Protein AF-A0A0S8A343-F1 (afdb_monomer)

Sequence (83 aa):
MVPTNTNSAGTAVPTFGPLGTQVFGSDGKRYVLAQANASISASTTVCDINATTFLVAASGGAYTSPAVALVSGDVAWFGKASV

pLDDT: mean 94.58, std 4.6, range [76.56, 98.44]

Foldseek 3Di:
DAAFDQDPVRATQGPVHHFQDWDQDPVQKIKTWAFEQAWAAAFQQAWDQDNPHRYIDNHDHGWTFHRHIDGGGDIGITIHHDD

Nearest PDB structures (foldseek):
  6qvk-assembly1_1e  TM=6.553E-01  e=2.306E+00  Salasvirus phi29
  5klx-assembly1_A  TM=4.578E-01  e=7.589E+00  Saccharomyces cerevisiae S288C
  6o49-assembly2_B  TM=4.483E-01  e=8.032E+00  Saccharomyces cerevisiae S288C
  7df1-assembly4_D  TM=2.836E-01  e=4.555E+00  Homo sapiens

Structure (mmCIF, N/CA/C/O backbone):
data_AF-A0A0S8A343-F1
#
_entry.id   AF-A0A0S8A343-F1
#
loop_
_atom_site.group_PDB
_atom_site.id
_atom_site.type_symbol
_atom_site.label_atom_id
_atom_site.label_alt_id
_atom_site.label_comp_id
_atom_site.label_asym_id
_atom_site.label_entity_id
_atom_site.label_seq_id
_atom_site.pdbx_PDB_ins_code
_atom_site.Cartn_x
_atom_site.Cartn_y
_atom_site.Cartn_z
_atom_site.occupancy
_atom_site.B_iso_or_equiv
_atom_site.auth_seq_id
_atom_site.auth_comp_id
_atom_site.auth_asym_id
_atom_site.auth_atom_id
_atom_site.pdbx_PDB_model_num
ATOM 1 N N . MET A 1 1 ? 4.850 -6.120 -1.059 1.00 81.44 1 MET A N 1
ATOM 2 C CA . MET A 1 1 ? 5.379 -5.278 -2.151 1.00 81.44 1 MET A CA 1
ATOM 3 C C . MET A 1 1 ? 4.631 -5.587 -3.439 1.00 81.44 1 MET A C 1
ATOM 5 O O . MET A 1 1 ? 4.230 -6.731 -3.624 1.00 81.44 1 MET A O 1
ATOM 9 N N . VAL A 1 2 ? 4.404 -4.582 -4.280 1.00 89.25 2 VAL A N 1
ATOM 10 C CA . VAL A 1 2 ? 3.821 -4.712 -5.624 1.00 89.25 2 VAL A CA 1
ATOM 11 C C . VAL A 1 2 ? 4.957 -4.591 -6.646 1.00 89.25 2 VAL A C 1
ATOM 13 O O . VAL A 1 2 ? 5.772 -3.682 -6.498 1.00 89.25 2 VAL A O 1
ATOM 16 N N . PRO A 1 3 ? 5.044 -5.475 -7.660 1.00 90.44 3 PRO A N 1
ATOM 17 C CA . PRO A 1 3 ? 6.067 -5.368 -8.697 1.00 90.44 3 PRO A CA 1
ATOM 18 C C . PRO A 1 3 ? 6.000 -4.037 -9.457 1.00 90.44 3 PRO A C 1
ATOM 20 O O . PRO A 1 3 ? 4.920 -3.474 -9.662 1.00 90.44 3 PRO A O 1
ATOM 23 N N . THR A 1 4 ? 7.153 -3.560 -9.921 1.00 89.62 4 THR A N 1
ATOM 24 C CA . THR A 1 4 ? 7.281 -2.336 -10.718 1.00 89.62 4 THR A CA 1
ATOM 25 C C . THR A 1 4 ? 8.070 -2.601 -11.999 1.00 89.62 4 THR A C 1
ATOM 27 O O . THR A 1 4 ? 8.918 -3.489 -12.048 1.00 89.62 4 THR A O 1
ATOM 30 N N . ASN A 1 5 ? 7.790 -1.812 -13.036 1.00 90.25 5 ASN A N 1
ATOM 31 C CA . ASN A 1 5 ? 8.587 -1.726 -14.256 1.00 90.25 5 ASN A CA 1
ATOM 32 C C . ASN A 1 5 ? 9.233 -0.342 -14.336 1.00 90.25 5 ASN A C 1
ATOM 34 O O . ASN A 1 5 ? 8.612 0.654 -13.968 1.00 90.25 5 ASN A O 1
ATOM 38 N N . THR A 1 6 ? 10.446 -0.251 -14.867 1.00 90.19 6 THR A N 1
ATOM 39 C CA . THR A 1 6 ? 11.113 1.038 -15.087 1.00 90.19 6 THR A CA 1
ATOM 40 C C . THR A 1 6 ? 10.627 1.664 -16.395 1.00 90.19 6 THR A C 1
ATOM 42 O O . THR A 1 6 ? 10.674 1.019 -17.441 1.00 90.19 6 THR A O 1
ATOM 45 N N . ASN A 1 7 ? 10.166 2.916 -16.363 1.00 86.88 7 ASN A N 1
ATOM 46 C CA . ASN A 1 7 ? 9.862 3.664 -17.587 1.00 86.88 7 ASN A CA 1
ATOM 47 C C . ASN A 1 7 ? 11.139 4.245 -18.230 1.00 86.88 7 ASN A C 1
ATOM 49 O O . ASN A 1 7 ? 12.225 4.195 -17.656 1.00 86.88 7 ASN A O 1
ATOM 53 N N . SER A 1 8 ? 11.014 4.867 -19.404 1.00 90.81 8 SER A N 1
ATOM 54 C CA . SER A 1 8 ? 12.156 5.463 -20.120 1.00 90.81 8 SER A CA 1
ATOM 55 C C . SER A 1 8 ? 12.883 6.580 -19.354 1.00 90.81 8 SER A C 1
ATOM 57 O O . SER A 1 8 ? 14.001 6.928 -19.715 1.00 90.81 8 SER A O 1
ATOM 59 N N . ALA A 1 9 ? 12.271 7.139 -18.305 1.00 89.12 9 ALA A N 1
ATOM 60 C CA . ALA A 1 9 ? 12.866 8.147 -17.428 1.00 89.12 9 ALA A CA 1
ATOM 61 C C . ALA A 1 9 ? 13.507 7.542 -16.161 1.00 89.12 9 ALA A C 1
ATOM 63 O O . ALA A 1 9 ? 13.856 8.275 -15.240 1.00 89.12 9 ALA A O 1
ATOM 64 N N . GLY A 1 10 ? 13.625 6.213 -16.066 1.00 83.62 10 GLY A N 1
ATOM 65 C CA . GLY A 1 10 ? 14.188 5.546 -14.889 1.00 83.62 10 GLY A CA 1
ATOM 66 C C . GLY A 1 10 ? 13.235 5.478 -13.690 1.00 83.62 10 GLY A C 1
ATOM 67 O O . GLY A 1 10 ? 13.641 5.072 -12.606 1.00 83.62 10 GLY A O 1
ATOM 68 N N . THR A 1 11 ? 11.970 5.870 -13.854 1.00 84.38 11 THR A N 1
ATOM 69 C CA . THR A 1 11 ? 10.981 5.874 -12.769 1.00 84.38 11 THR A CA 1
ATOM 70 C C . THR A 1 11 ? 10.332 4.502 -12.639 1.00 84.38 11 THR A C 1
ATOM 72 O O . THR A 1 11 ? 9.859 3.942 -13.630 1.00 84.38 11 THR A O 1
ATOM 75 N N . ALA A 1 12 ? 10.272 3.981 -11.414 1.00 84.12 12 ALA A N 1
ATOM 76 C CA . ALA A 1 12 ? 9.538 2.761 -11.103 1.00 84.12 12 ALA A CA 1
ATOM 77 C C . ALA A 1 12 ? 8.024 3.009 -11.201 1.00 84.12 12 ALA A C 1
ATOM 79 O O . ALA A 1 12 ? 7.469 3.835 -10.478 1.00 84.12 12 ALA A O 1
ATOM 80 N N . VAL A 1 13 ? 7.355 2.276 -12.088 1.00 86.56 13 VAL A N 1
ATOM 81 C CA . VAL A 1 13 ? 5.908 2.339 -12.315 1.00 86.56 13 VAL A CA 1
ATOM 82 C C . VAL A 1 13 ? 5.274 1.037 -11.821 1.00 86.56 13 VAL A C 1
ATOM 84 O O . VAL A 1 13 ? 5.694 -0.033 -12.269 1.00 86.56 13 VAL A O 1
ATOM 87 N N . PRO A 1 14 ? 4.281 1.076 -10.916 1.00 89.31 14 PRO A N 1
ATOM 88 C CA . PRO A 1 14 ? 3.626 -0.137 -10.437 1.00 89.31 14 PRO A CA 1
ATOM 89 C C . PRO A 1 14 ? 2.881 -0.853 -11.564 1.00 89.31 14 PRO A C 1
ATOM 91 O O . PRO A 1 14 ? 2.219 -0.219 -12.384 1.00 89.31 14 PRO A O 1
ATOM 94 N N . THR A 1 15 ? 2.939 -2.184 -11.586 1.00 89.00 15 THR A N 1
ATOM 95 C CA . THR A 1 15 ? 2.308 -2.982 -12.654 1.00 89.00 15 THR A CA 1
ATOM 96 C C . THR A 1 15 ? 0.784 -3.042 -12.564 1.00 89.00 15 THR A C 1
ATOM 98 O O . THR A 1 15 ? 0.128 -3.355 -13.553 1.00 89.00 15 THR A O 1
ATOM 101 N N . PHE A 1 16 ? 0.210 -2.739 -11.398 1.00 89.00 16 PHE A N 1
ATOM 102 C CA . PHE A 1 16 ? -1.239 -2.747 -11.193 1.00 89.00 16 PHE A CA 1
ATOM 103 C C . PHE A 1 16 ? -1.921 -1.458 -11.677 1.00 89.00 16 PHE A C 1
ATOM 105 O O . PHE A 1 16 ? -3.057 -1.492 -12.138 1.00 89.00 16 PHE A O 1
ATOM 112 N N . GLY A 1 17 ? -1.251 -0.314 -11.542 1.00 87.94 17 GLY A N 1
ATOM 113 C CA . GLY A 1 17 ? -1.845 0.993 -11.804 1.00 87.94 17 GLY A CA 1
ATOM 114 C C . GLY A 1 17 ? -1.037 2.139 -11.194 1.00 87.94 17 GLY A C 1
ATOM 115 O O . GLY A 1 17 ? -0.009 1.904 -10.554 1.00 87.94 17 GLY A O 1
ATOM 116 N N . PRO A 1 18 ? -1.485 3.391 -11.378 1.00 92.25 18 PRO A N 1
ATOM 117 C CA . PRO A 1 18 ? -0.817 4.551 -10.798 1.00 92.25 18 PRO A CA 1
ATOM 118 C C . PRO A 1 18 ? -0.888 4.536 -9.264 1.00 92.25 18 PRO A C 1
ATOM 120 O O . PRO A 1 18 ? -1.784 3.927 -8.667 1.00 92.25 18 PRO A O 1
ATOM 123 N N . LEU A 1 19 ? 0.027 5.261 -8.613 1.00 94.75 19 LEU A N 1
ATOM 124 C CA . LEU A 1 19 ? -0.117 5.563 -7.188 1.00 94.75 19 LEU A CA 1
ATOM 125 C C . LEU A 1 19 ? -1.455 6.280 -6.937 1.00 94.75 19 LEU A C 1
ATOM 127 O O . LEU A 1 19 ? -1.941 7.026 -7.786 1.00 94.75 19 LEU A O 1
ATOM 131 N N . GLY A 1 20 ? -2.071 6.004 -5.791 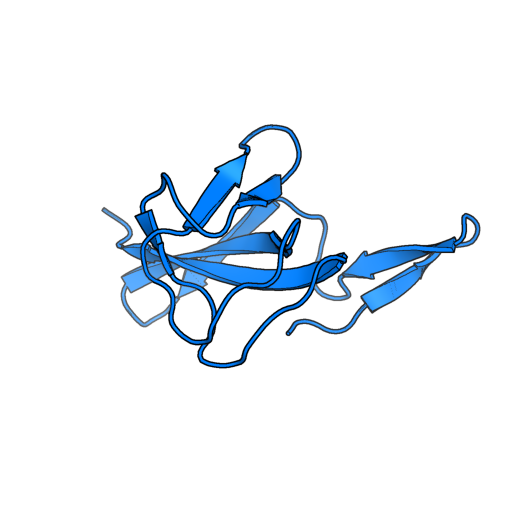1.00 95.44 20 GLY A N 1
ATOM 132 C CA . GLY A 1 20 ? -3.414 6.473 -5.452 1.00 95.44 20 GLY A CA 1
ATOM 133 C C . GLY A 1 20 ? -4.550 5.580 -5.950 1.00 95.44 20 GLY A C 1
ATOM 134 O O . GLY A 1 20 ? -5.704 5.822 -5.587 1.00 95.44 20 GLY A O 1
ATOM 135 N N . THR A 1 21 ? -4.251 4.524 -6.719 1.00 96.19 21 THR A N 1
ATOM 136 C CA . THR A 1 21 ? -5.246 3.496 -7.062 1.00 96.19 21 THR A CA 1
ATOM 137 C C . THR A 1 21 ? -5.865 2.932 -5.787 1.00 96.19 21 THR A C 1
ATOM 139 O O . THR A 1 21 ? -5.155 2.616 -4.830 1.00 96.19 21 THR A O 1
ATOM 142 N N . GLN A 1 22 ? -7.191 2.811 -5.780 1.00 96.06 22 GLN A N 1
ATOM 143 C CA . GLN A 1 22 ? -7.965 2.346 -4.638 1.00 96.06 22 GLN A CA 1
ATOM 144 C C . GLN A 1 22 ? -8.746 1.089 -4.983 1.00 96.06 22 GLN A C 1
ATOM 146 O O . GLN A 1 22 ? -9.402 1.032 -6.020 1.00 96.06 22 GLN A O 1
ATOM 151 N N . VAL A 1 23 ? -8.707 0.109 -4.086 1.00 95.50 23 VAL A N 1
ATOM 152 C CA . VAL A 1 23 ? -9.508 -1.113 -4.189 1.00 95.50 23 VAL A CA 1
ATOM 153 C C . VAL A 1 23 ? -10.163 -1.427 -2.851 1.00 95.50 23 VAL A C 1
ATOM 155 O O . VAL A 1 23 ? -9.602 -1.139 -1.792 1.00 95.50 23 VAL A O 1
ATOM 158 N N . PHE A 1 24 ? -11.349 -2.025 -2.894 1.00 96.12 24 PHE A N 1
ATOM 159 C CA . PHE A 1 24 ? -12.003 -2.576 -1.711 1.00 96.12 24 PHE A CA 1
ATOM 160 C C . PHE A 1 24 ? -11.681 -4.063 -1.618 1.00 96.12 24 PHE A C 1
ATOM 162 O O . PHE A 1 24 ? -11.935 -4.822 -2.553 1.00 96.12 24 PHE A O 1
ATOM 169 N N . GLY A 1 25 ? -11.075 -4.463 -0.504 1.00 93.19 25 GLY A N 1
ATOM 170 C CA . GLY A 1 25 ? -10.822 -5.859 -0.194 1.00 93.19 25 GLY A CA 1
ATOM 171 C C . GLY A 1 25 ? -12.089 -6.559 0.285 1.00 93.19 25 GLY A C 1
ATOM 172 O O . GLY A 1 25 ? -12.981 -5.946 0.874 1.00 93.19 25 GLY A O 1
ATOM 173 N N . SER A 1 26 ? -12.141 -7.876 0.091 1.00 94.56 26 SER A N 1
ATOM 174 C CA . SER A 1 26 ? -13.184 -8.740 0.662 1.00 94.56 26 SER A CA 1
ATOM 175 C C . SER A 1 26 ? -13.145 -8.813 2.195 1.00 94.56 26 SER A C 1
ATOM 177 O O . SER A 1 26 ? -14.061 -9.347 2.810 1.00 94.56 26 SER A O 1
ATOM 179 N N . ASP A 1 27 ? -12.101 -8.267 2.817 1.00 93.44 27 ASP A N 1
ATOM 180 C CA . ASP A 1 27 ? -11.913 -8.165 4.261 1.00 93.44 27 ASP A CA 1
ATOM 181 C C . ASP A 1 27 ? -12.495 -6.868 4.860 1.00 93.44 27 ASP A C 1
ATOM 183 O O . ASP A 1 27 ? -12.239 -6.552 6.023 1.00 93.44 27 ASP A O 1
ATOM 187 N N . GLY A 1 28 ? -13.245 -6.094 4.067 1.00 94.19 28 GLY A N 1
ATOM 188 C CA . GLY A 1 28 ? -13.884 -4.849 4.498 1.00 94.19 28 GLY A CA 1
ATOM 189 C C . GLY A 1 28 ? -12.938 -3.648 4.586 1.00 94.19 28 GLY A C 1
ATOM 190 O O . GLY A 1 28 ? -13.304 -2.607 5.138 1.00 94.19 28 GLY A O 1
ATOM 191 N N . LYS A 1 29 ? -11.711 -3.752 4.060 1.00 96.06 29 LYS A N 1
ATOM 192 C CA . LYS A 1 29 ? -10.762 -2.632 4.016 1.00 96.06 29 LYS A CA 1
ATOM 193 C C . LYS A 1 29 ? -10.738 -1.966 2.646 1.00 96.06 29 LYS A C 1
ATOM 195 O O . LYS A 1 29 ? -10.878 -2.610 1.610 1.00 96.06 29 LYS A O 1
ATOM 200 N N . ARG A 1 30 ? -10.474 -0.661 2.636 1.00 97.31 30 ARG A N 1
ATOM 201 C CA . ARG A 1 30 ? -10.033 0.061 1.440 1.00 97.31 30 ARG A CA 1
ATOM 202 C C . ARG A 1 30 ? -8.511 0.082 1.425 1.00 97.31 30 ARG A C 1
ATOM 204 O O . ARG A 1 30 ? -7.889 0.521 2.395 1.00 97.31 30 ARG A O 1
ATOM 211 N N . TYR A 1 31 ? -7.929 -0.340 0.315 1.00 97.38 31 TYR A N 1
AT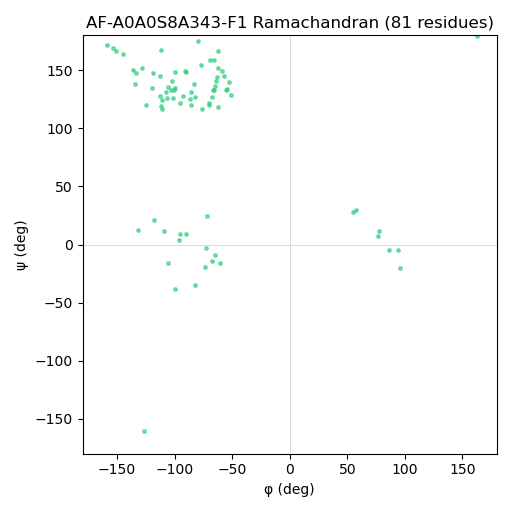OM 212 C CA . TYR A 1 31 ? -6.494 -0.321 0.077 1.00 97.38 31 TYR A CA 1
ATOM 213 C C . TYR A 1 31 ? -6.132 0.785 -0.902 1.00 97.38 31 TYR A C 1
ATOM 215 O O . TYR A 1 31 ? -6.795 0.948 -1.923 1.00 97.38 31 TYR A O 1
ATOM 223 N N . VAL A 1 32 ? -5.068 1.522 -0.593 1.00 97.50 32 VAL A N 1
ATOM 224 C CA . VAL A 1 32 ? -4.476 2.541 -1.466 1.00 97.50 32 VAL A CA 1
ATOM 225 C C . VAL A 1 32 ? -3.097 2.055 -1.900 1.00 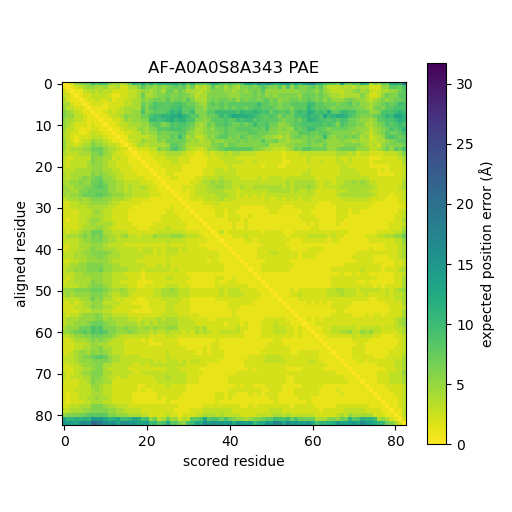97.50 32 VAL A C 1
ATOM 227 O O . VAL A 1 32 ? -2.287 1.668 -1.055 1.00 97.50 32 VAL A O 1
ATOM 230 N N . LEU A 1 33 ? -2.833 2.058 -3.206 1.00 97.38 33 LEU A N 1
ATOM 231 C CA . LEU A 1 33 ? -1.509 1.781 -3.756 1.00 97.38 33 LEU A CA 1
ATOM 232 C C . LEU A 1 33 ? -0.630 3.017 -3.564 1.00 97.38 33 LEU A C 1
ATOM 234 O O . LEU A 1 33 ? -0.931 4.076 -4.111 1.00 97.38 33 LEU A O 1
ATOM 238 N N . ALA A 1 34 ? 0.434 2.900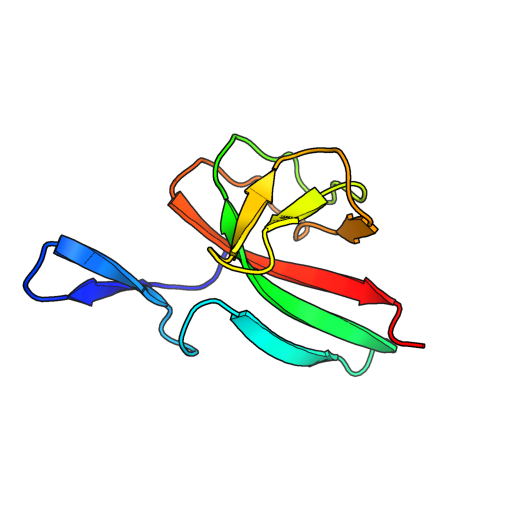 -2.782 1.00 97.81 34 ALA A N 1
ATOM 239 C CA . ALA A 1 34 ? 1.269 4.033 -2.398 1.00 97.81 34 ALA A CA 1
ATOM 240 C C . ALA A 1 34 ? 2.744 3.617 -2.292 1.00 97.81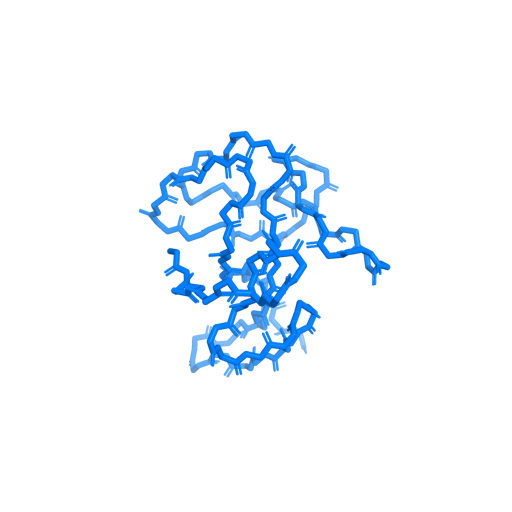 34 ALA A C 1
ATOM 242 O O . ALA A 1 34 ? 3.059 2.423 -2.245 1.00 97.81 34 ALA A O 1
ATOM 243 N N . GLN A 1 35 ? 3.646 4.599 -2.281 1.00 97.06 35 GLN A N 1
ATOM 244 C CA . GLN A 1 35 ? 5.091 4.377 -2.216 1.00 97.06 35 GLN A CA 1
ATOM 245 C C . GLN A 1 35 ? 5.638 4.760 -0.839 1.00 97.06 35 GLN A C 1
ATOM 247 O O . GLN A 1 35 ? 5.363 5.846 -0.332 1.00 97.06 35 GLN A O 1
ATOM 252 N N . ALA A 1 36 ? 6.433 3.887 -0.229 1.00 97.81 36 ALA A N 1
ATOM 253 C CA . ALA A 1 36 ? 7.103 4.176 1.032 1.00 97.81 36 ALA A CA 1
ATOM 254 C C . ALA A 1 36 ? 8.143 5.296 0.858 1.00 97.81 36 ALA A C 1
ATOM 256 O O . ALA A 1 36 ? 8.960 5.251 -0.059 1.00 97.81 36 ALA A O 1
ATOM 257 N N . ASN A 1 37 ? 8.134 6.281 1.761 1.00 97.44 37 ASN A N 1
ATOM 258 C CA . ASN A 1 37 ? 9.118 7.373 1.811 1.00 97.44 37 ASN A CA 1
ATOM 259 C C . ASN A 1 37 ? 10.073 7.248 3.016 1.00 97.44 37 ASN A C 1
ATOM 261 O O . ASN A 1 37 ? 10.788 8.181 3.375 1.00 97.44 37 ASN A O 1
ATOM 265 N N . ALA A 1 38 ? 10.043 6.098 3.686 1.00 95.75 38 ALA A N 1
ATOM 266 C CA . ALA A 1 38 ? 10.875 5.744 4.828 1.00 95.75 38 ALA A CA 1
ATOM 267 C C . ALA A 1 38 ? 10.923 4.216 4.966 1.00 95.75 38 ALA A C 1
ATOM 269 O O . ALA A 1 38 ? 10.161 3.504 4.311 1.00 95.75 38 ALA A O 1
ATOM 270 N N . SER A 1 39 ? 11.778 3.711 5.855 1.00 97.94 39 SER A N 1
ATOM 271 C CA . SER A 1 39 ? 11.673 2.324 6.309 1.00 97.94 39 SER A CA 1
ATOM 272 C C . SER A 1 39 ? 10.401 2.147 7.141 1.00 97.94 39 SER A C 1
ATOM 274 O O . SER A 1 39 ? 10.176 2.888 8.098 1.00 97.94 39 SER A O 1
ATOM 276 N N . ILE A 1 40 ? 9.574 1.167 6.784 1.00 98.31 40 ILE A N 1
ATOM 277 C CA . ILE A 1 40 ? 8.311 0.858 7.460 1.00 98.31 40 ILE A CA 1
ATOM 278 C C . ILE A 1 40 ? 8.346 -0.610 7.877 1.00 98.31 40 ILE A C 1
ATOM 280 O O . ILE A 1 40 ? 8.455 -1.504 7.035 1.00 98.31 40 ILE A O 1
ATOM 284 N N . SER A 1 41 ? 8.234 -0.872 9.179 1.00 98.38 41 SER A N 1
ATOM 285 C CA . SER A 1 41 ? 8.133 -2.238 9.698 1.00 98.38 41 SER A CA 1
ATOM 286 C C . SER A 1 41 ? 6.872 -2.933 9.176 1.00 98.38 41 SER A C 1
ATOM 288 O O . SER A 1 41 ? 5.850 -2.291 8.904 1.00 98.38 41 SER A O 1
ATOM 290 N N . ALA A 1 42 ? 6.931 -4.259 9.065 1.00 97.81 42 ALA A N 1
ATOM 291 C CA . ALA A 1 42 ? 5.772 -5.073 8.714 1.00 97.81 42 ALA A CA 1
ATOM 292 C C . ALA A 1 42 ? 4.576 -4.771 9.636 1.00 97.81 42 ALA A C 1
ATOM 294 O O . ALA A 1 42 ? 4.749 -4.612 10.845 1.00 97.81 42 ALA A O 1
ATOM 295 N N . SER A 1 43 ? 3.371 -4.726 9.065 1.00 97.75 43 SER A N 1
AT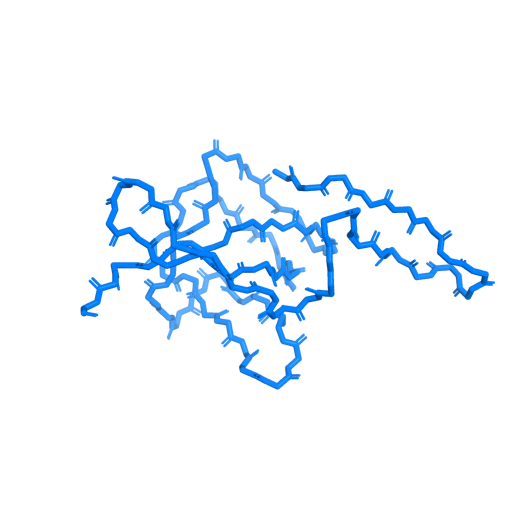OM 296 C CA . SER A 1 43 ? 2.104 -4.564 9.794 1.00 97.75 43 SER A CA 1
ATOM 297 C C . SER A 1 43 ? 2.006 -3.296 10.661 1.00 97.75 43 SER A C 1
ATOM 299 O O . SER A 1 43 ? 1.301 -3.279 11.668 1.00 97.75 43 SER A O 1
ATOM 301 N N . THR A 1 44 ? 2.689 -2.217 10.281 1.00 98.44 44 THR A N 1
ATOM 302 C CA . THR A 1 44 ? 2.613 -0.914 10.960 1.00 98.44 44 THR A CA 1
ATOM 303 C C . THR A 1 44 ? 1.247 -0.286 10.697 1.00 98.44 44 THR A C 1
ATOM 305 O O . THR A 1 44 ? 0.906 -0.063 9.543 1.00 98.44 44 THR A O 1
ATOM 308 N N . THR A 1 45 ? 0.469 0.018 11.739 1.00 98.12 45 THR A N 1
ATOM 309 C CA . THR A 1 45 ? -0.949 0.439 11.636 1.00 98.12 45 THR A CA 1
ATOM 310 C C . THR A 1 45 ? -1.178 1.952 11.655 1.00 98.12 45 THR A C 1
ATOM 312 O O . THR A 1 45 ? -2.318 2.407 11.718 1.00 98.12 45 THR A O 1
ATOM 315 N N . VAL A 1 46 ? -0.102 2.736 11.673 1.00 97.94 46 VAL A N 1
ATOM 316 C CA . VAL A 1 46 ? -0.132 4.200 11.833 1.00 97.94 46 VAL A CA 1
ATOM 317 C C . VAL A 1 46 ? 0.447 4.927 10.622 1.00 97.94 46 VAL A C 1
ATOM 319 O O . VAL A 1 46 ? 0.864 6.077 10.730 1.00 97.94 46 VAL A O 1
ATOM 322 N N . CYS A 1 47 ? 0.497 4.271 9.463 1.00 98.19 47 CYS A N 1
ATOM 323 C CA . CYS A 1 47 ? 1.028 4.876 8.251 1.00 98.19 47 CYS A CA 1
ATOM 324 C C . CYS A 1 47 ? 0.137 6.032 7.786 1.00 98.19 47 CYS A C 1
ATOM 326 O O . CYS A 1 47 ? -1.090 5.894 7.698 1.00 98.19 47 CYS A O 1
ATOM 328 N N . ASP A 1 48 ? 0.771 7.154 7.457 1.00 98.38 48 ASP A N 1
ATOM 329 C CA . ASP A 1 48 ? 0.124 8.294 6.813 1.00 98.38 48 ASP A CA 1
ATOM 330 C C . ASP A 1 48 ? 0.402 8.280 5.316 1.00 98.38 48 ASP A C 1
ATOM 332 O O . ASP A 1 48 ? 1.539 8.068 4.899 1.00 98.38 48 ASP A O 1
ATOM 336 N N . ILE A 1 49 ? -0.637 8.500 4.513 1.00 98.31 49 ILE A N 1
ATOM 337 C CA . ILE A 1 49 ? -0.516 8.614 3.061 1.00 98.31 49 ILE A CA 1
ATOM 338 C C . ILE A 1 49 ? -0.805 10.061 2.703 1.00 98.31 49 ILE A C 1
ATOM 340 O O . ILE A 1 49 ? -1.941 10.519 2.844 1.00 98.31 49 ILE A O 1
ATOM 344 N N . ASN A 1 50 ? 0.193 10.752 2.158 1.00 97.69 50 ASN A N 1
ATOM 345 C CA . ASN A 1 50 ? -0.022 12.075 1.597 1.00 97.69 50 ASN A CA 1
ATOM 346 C C . ASN A 1 50 ? -1.006 11.974 0.417 1.00 97.69 50 ASN A C 1
ATOM 348 O O . ASN A 1 50 ? -0.726 11.303 -0.575 1.00 97.69 50 ASN A O 1
ATOM 352 N N . ALA A 1 51 ? -2.159 12.637 0.514 1.00 95.19 51 ALA A N 1
ATOM 353 C CA . ALA A 1 51 ? -3.241 12.499 -0.464 1.00 95.19 51 ALA A CA 1
ATOM 354 C C . ALA A 1 51 ? -2.914 13.066 -1.859 1.00 95.19 51 ALA A C 1
ATOM 356 O O . ALA A 1 51 ? -3.634 12.779 -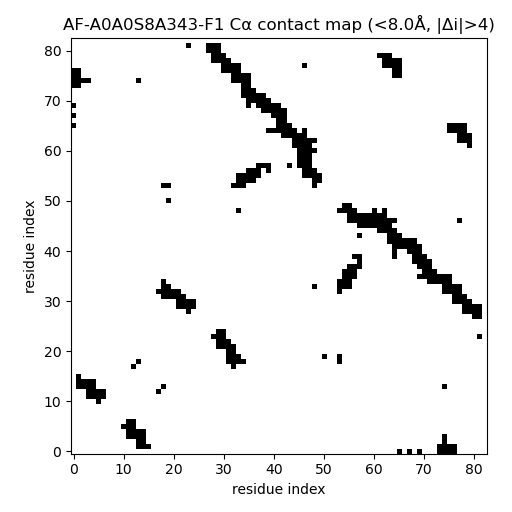2.812 1.00 95.19 51 ALA A O 1
ATOM 357 N N . THR A 1 52 ? -1.855 13.867 -1.980 1.00 95.38 52 THR A N 1
ATOM 358 C CA . THR A 1 52 ? -1.444 14.509 -3.231 1.00 95.38 52 THR A CA 1
ATOM 359 C C . THR A 1 52 ? -0.305 13.761 -3.915 1.00 95.38 52 THR A C 1
ATOM 361 O O . THR A 1 52 ? -0.290 13.666 -5.138 1.00 95.38 52 THR A O 1
ATOM 364 N N . THR A 1 53 ? 0.654 13.237 -3.147 1.00 96.31 53 THR A N 1
ATOM 365 C CA . THR A 1 53 ? 1.848 12.564 -3.691 1.00 96.31 53 THR A CA 1
ATOM 366 C C . THR A 1 53 ? 1.815 11.048 -3.554 1.00 96.31 53 THR A C 1
ATOM 368 O O . THR A 1 53 ? 2.598 10.364 -4.207 1.00 96.31 53 THR A O 1
ATOM 371 N N . PHE A 1 54 ? 0.935 10.515 -2.703 1.00 97.56 54 PHE A N 1
ATOM 372 C CA . PHE A 1 54 ? 0.862 9.096 -2.344 1.00 97.56 54 PHE A CA 1
ATOM 373 C C . PHE A 1 54 ? 2.183 8.526 -1.813 1.00 97.56 54 PHE A C 1
ATOM 375 O O . PHE A 1 54 ? 2.454 7.328 -1.924 1.00 97.56 54 PHE A O 1
ATOM 382 N N . LEU A 1 55 ? 2.991 9.396 -1.209 1.00 97.81 55 LEU A N 1
ATOM 383 C CA . LEU A 1 55 ? 4.138 9.010 -0.408 1.00 97.81 55 LEU A CA 1
ATOM 384 C C . LEU A 1 55 ? 3.682 8.670 1.009 1.00 97.81 55 LEU A C 1
ATOM 386 O O . LEU A 1 55 ? 2.840 9.368 1.582 1.00 97.81 55 LEU A O 1
ATOM 390 N N . VAL A 1 56 ? 4.247 7.597 1.558 1.00 98.38 56 VAL A N 1
ATOM 391 C CA . VAL A 1 56 ? 3.850 7.050 2.855 1.00 98.38 56 VAL A CA 1
ATOM 392 C C . VAL A 1 56 ? 4.891 7.343 3.924 1.00 98.38 56 VAL A C 1
ATOM 394 O O . VAL A 1 56 ? 6.062 6.980 3.777 1.00 98.38 56 VAL A O 1
ATOM 397 N N . ALA A 1 57 ? 4.446 7.953 5.021 1.00 98.19 57 ALA A N 1
ATOM 398 C CA . ALA A 1 57 ? 5.210 8.072 6.255 1.00 98.19 57 ALA A CA 1
ATOM 399 C C . ALA A 1 57 ? 4.909 6.891 7.193 1.00 98.19 57 ALA A C 1
ATOM 401 O O . ALA A 1 57 ? 3.800 6.356 7.223 1.00 98.19 57 ALA A O 1
ATOM 402 N N . ALA A 1 58 ? 5.897 6.496 8.000 1.00 97.62 58 ALA A N 1
ATOM 403 C CA . ALA A 1 58 ? 5.773 5.379 8.940 1.00 97.62 58 ALA A CA 1
ATOM 404 C C . ALA A 1 58 ? 4.886 5.684 10.169 1.00 97.62 58 ALA A C 1
ATOM 406 O O . ALA A 1 58 ? 4.695 4.811 11.013 1.00 97.62 58 ALA A O 1
ATOM 407 N N . SER A 1 59 ? 4.375 6.910 10.301 1.00 97.38 59 SER A N 1
ATOM 408 C CA . SER A 1 59 ? 3.567 7.375 11.430 1.00 97.38 59 SER A CA 1
ATOM 409 C C . SER A 1 59 ? 2.633 8.521 11.016 1.00 97.38 59 SER A C 1
ATOM 411 O O . SER A 1 59 ? 2.774 9.079 9.928 1.00 97.38 59 SER A O 1
ATOM 413 N N . GLY A 1 60 ? 1.695 8.881 11.901 1.00 95.94 60 GLY A N 1
ATOM 414 C CA . GLY A 1 60 ? 0.824 10.055 11.754 1.00 95.94 60 GLY A CA 1
ATOM 415 C C . GLY A 1 60 ? -0.534 9.794 11.099 1.00 95.94 60 GLY A C 1
ATOM 416 O O . GLY A 1 60 ? -1.359 10.703 11.061 1.00 95.94 60 GLY A O 1
ATOM 417 N N . GLY A 1 61 ? -0.789 8.570 10.629 1.00 96.56 61 GLY A N 1
ATOM 418 C CA . GLY A 1 61 ? -2.021 8.214 9.930 1.00 96.56 61 GLY A CA 1
ATOM 419 C C . GLY A 1 61 ? -2.740 7.005 10.523 1.00 96.56 61 GLY A C 1
ATOM 420 O O . GLY A 1 61 ? -2.542 6.633 11.678 1.00 96.56 61 GLY A O 1
ATOM 421 N N . ALA A 1 62 ? -3.607 6.399 9.711 1.00 96.62 62 ALA A N 1
ATOM 422 C CA . ALA A 1 62 ? -4.476 5.285 10.106 1.00 96.62 62 ALA A CA 1
ATOM 423 C C . ALA A 1 62 ? -4.446 4.113 9.112 1.00 96.62 62 ALA A C 1
ATOM 425 O O . ALA A 1 62 ? -5.329 3.253 9.138 1.00 96.62 62 ALA A O 1
ATOM 426 N N . TYR A 1 63 ? -3.487 4.109 8.183 1.00 98.06 63 TYR A N 1
ATOM 427 C CA . TYR A 1 63 ? -3.312 2.997 7.261 1.00 98.06 63 TYR A CA 1
ATOM 428 C C . TYR A 1 63 ? -2.362 1.954 7.841 1.00 98.06 63 TYR A C 1
ATOM 430 O O . TYR A 1 63 ? -1.396 2.270 8.534 1.00 98.06 63 TYR A O 1
ATOM 438 N N . THR A 1 64 ? -2.617 0.705 7.479 1.00 98.25 64 THR A N 1
ATOM 439 C CA . THR A 1 64 ? -1.800 -0.447 7.827 1.00 98.25 64 THR A CA 1
ATOM 440 C C . THR A 1 64 ? -0.924 -0.852 6.649 1.00 98.25 64 THR A C 1
ATOM 442 O O . THR A 1 64 ? -1.431 -1.077 5.546 1.00 98.25 64 THR A O 1
ATOM 445 N N . SER A 1 65 ? 0.385 -0.952 6.883 1.00 97.94 65 SER A N 1
ATOM 446 C CA . SER A 1 65 ? 1.354 -1.503 5.934 1.00 97.94 65 SER A CA 1
ATOM 447 C C . SER A 1 65 ? 1.166 -3.024 5.767 1.00 97.94 65 SER A C 1
ATOM 449 O O . SER A 1 65 ? 0.574 -3.679 6.629 1.00 97.94 65 SER A O 1
ATOM 451 N N . PRO A 1 66 ? 1.637 -3.630 4.662 1.00 97.19 66 PRO A N 1
ATOM 452 C CA . PRO A 1 66 ? 1.586 -5.082 4.489 1.00 97.19 66 PRO A CA 1
ATOM 453 C C . PRO A 1 66 ? 2.409 -5.824 5.556 1.00 97.19 66 PRO A C 1
ATOM 455 O O . PRO A 1 66 ? 3.274 -5.252 6.217 1.00 97.19 66 PRO A O 1
ATOM 458 N N . ALA A 1 67 ? 2.214 -7.141 5.659 1.00 97.00 67 ALA A N 1
ATOM 459 C CA . 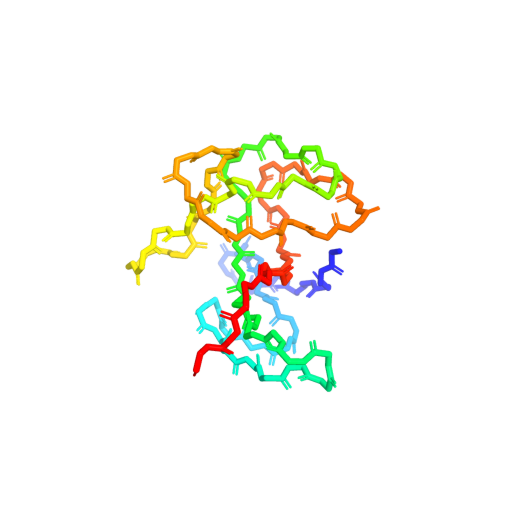ALA A 1 67 ? 2.957 -8.023 6.571 1.00 97.00 67 ALA A CA 1
ATOM 460 C C . ALA A 1 67 ? 4.429 -8.272 6.160 1.00 97.00 67 ALA A C 1
ATOM 462 O O . ALA A 1 67 ? 5.017 -9.294 6.504 1.00 97.00 67 ALA A O 1
ATOM 463 N N . VAL A 1 68 ? 5.028 -7.353 5.403 1.00 96.75 68 VAL A N 1
ATOM 464 C CA . VAL A 1 68 ? 6.422 -7.388 4.949 1.00 96.75 68 VAL A CA 1
ATOM 465 C C . VAL A 1 68 ? 7.010 -5.999 5.173 1.00 96.75 68 VAL A C 1
ATOM 467 O O . VAL A 1 68 ? 6.329 -5.004 4.922 1.00 96.75 68 VAL A O 1
ATOM 470 N N . ALA A 1 69 ? 8.252 -5.933 5.656 1.00 97.50 69 ALA A N 1
ATOM 471 C CA . ALA A 1 69 ? 8.952 -4.665 5.827 1.00 97.50 69 ALA A CA 1
ATOM 472 C C . ALA A 1 69 ? 9.169 -3.974 4.472 1.00 97.50 69 ALA A C 1
ATOM 474 O O . ALA A 1 69 ? 9.399 -4.641 3.464 1.00 97.50 69 ALA A O 1
ATOM 475 N N . LEU A 1 70 ? 9.090 -2.646 4.468 1.00 97.75 70 LEU A N 1
ATOM 476 C CA . LEU A 1 70 ? 9.291 -1.807 3.291 1.00 97.75 70 LEU A CA 1
ATOM 477 C C . LEU A 1 70 ? 10.468 -0.867 3.526 1.00 97.75 70 LEU A C 1
ATOM 479 O O . LEU A 1 70 ? 10.683 -0.403 4.650 1.00 97.75 70 LEU A O 1
ATOM 483 N N . VAL A 1 71 ? 11.187 -0.546 2.460 1.00 96.81 71 VAL A N 1
ATOM 484 C CA . VAL A 1 71 ? 12.178 0.533 2.421 1.00 96.81 71 VAL A CA 1
ATOM 485 C C . VAL A 1 71 ? 11.698 1.664 1.514 1.00 96.81 71 VAL A C 1
ATOM 487 O O . VAL A 1 71 ? 10.732 1.516 0.766 1.00 96.81 71 VAL A O 1
ATOM 490 N N . SER A 1 72 ? 12.365 2.818 1.584 1.00 96.12 72 SER A N 1
ATOM 491 C CA . SER A 1 72 ? 12.028 3.954 0.722 1.00 96.12 72 SER A CA 1
ATOM 492 C C . SER A 1 72 ? 12.078 3.557 -0.759 1.00 96.12 72 SER A C 1
ATOM 494 O O . SER A 1 72 ? 13.034 2.918 -1.200 1.00 96.12 72 SER A O 1
ATOM 496 N N . GLY A 1 73 ? 11.044 3.925 -1.515 1.00 94.19 73 GLY A N 1
ATOM 497 C CA . GLY A 1 73 ? 10.867 3.565 -2.922 1.00 94.19 73 GLY A CA 1
ATOM 498 C C . GLY A 1 73 ? 9.983 2.337 -3.162 1.00 94.19 73 GLY A C 1
ATOM 499 O O . GLY A 1 73 ? 9.411 2.224 -4.252 1.00 94.19 73 GLY A O 1
ATOM 500 N N . ASP A 1 74 ? 9.792 1.467 -2.164 1.00 95.94 74 ASP A N 1
ATOM 501 C CA . ASP A 1 74 ? 8.917 0.302 -2.302 1.00 95.94 74 ASP A CA 1
ATOM 502 C C . ASP A 1 74 ? 7.462 0.720 -2.506 1.00 95.94 74 ASP A C 1
ATOM 504 O O . ASP A 1 74 ? 6.927 1.576 -1.799 1.00 95.94 74 ASP A O 1
ATOM 508 N N . VAL A 1 75 ? 6.787 0.053 -3.441 1.00 96.62 75 VAL A N 1
ATOM 509 C CA . VAL A 1 75 ? 5.355 0.241 -3.682 1.00 96.62 75 VAL A CA 1
ATOM 510 C C . VAL A 1 75 ? 4.574 -0.886 -3.019 1.00 96.62 75 VAL A C 1
ATOM 512 O O . VAL A 1 75 ? 4.901 -2.071 -3.152 1.00 96.62 75 VAL A O 1
ATOM 515 N N . ALA A 1 76 ? 3.513 -0.534 -2.298 1.00 97.50 76 ALA A N 1
ATOM 516 C CA . ALA A 1 76 ? 2.671 -1.495 -1.605 1.00 97.50 76 ALA A CA 1
ATOM 517 C C . ALA A 1 76 ? 1.220 -1.021 -1.473 1.00 97.50 76 ALA A C 1
ATOM 519 O O . ALA A 1 76 ? 0.891 0.145 -1.684 1.00 97.50 76 ALA A O 1
ATOM 520 N N . TRP A 1 77 ? 0.354 -1.961 -1.101 1.00 97.56 77 TRP A N 1
ATOM 521 C CA . TRP A 1 77 ? -1.017 -1.683 -0.701 1.00 97.56 77 TRP A CA 1
ATOM 522 C C . TRP A 1 77 ? -1.074 -1.356 0.786 1.00 97.56 77 TRP A C 1
ATOM 524 O O . TRP A 1 77 ? -0.648 -2.162 1.613 1.00 97.56 77 TRP A O 1
ATOM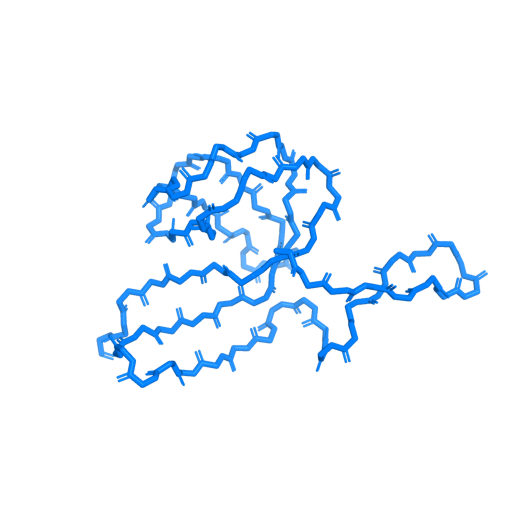 534 N N . PHE A 1 78 ? -1.646 -0.202 1.109 1.00 97.88 78 PHE A N 1
ATOM 535 C CA . PHE A 1 78 ? -1.857 0.257 2.476 1.00 97.88 78 PHE A CA 1
ATOM 536 C C . PHE A 1 78 ? -3.351 0.257 2.781 1.00 97.88 78 PHE A C 1
ATOM 538 O O . PHE A 1 78 ? -4.132 0.918 2.095 1.00 97.88 78 PHE A O 1
ATOM 545 N N . GLY A 1 79 ? -3.756 -0.532 3.773 1.00 97.69 79 GLY A N 1
ATOM 546 C CA . GLY A 1 79 ? -5.162 -0.815 4.063 1.00 97.69 79 GLY A CA 1
ATOM 547 C C . GLY A 1 79 ? -5.694 -0.020 5.248 1.00 97.69 79 GLY A C 1
ATOM 548 O O . GLY A 1 79 ? -5.016 0.112 6.257 1.00 97.69 79 GLY A O 1
ATOM 549 N N . LYS A 1 80 ? -6.930 0.461 5.166 1.00 96.88 80 LYS A N 1
ATOM 550 C CA . LYS A 1 80 ? -7.672 1.060 6.287 1.00 96.88 80 LYS A CA 1
ATOM 551 C C . LYS A 1 80 ? -9.098 0.512 6.272 1.00 96.88 80 LYS A C 1
ATOM 553 O O . LYS A 1 80 ? -9.607 0.202 5.197 1.00 96.88 80 LYS A O 1
ATOM 558 N N . ALA A 1 81 ? -9.749 0.408 7.432 1.00 94.88 81 ALA A N 1
ATOM 559 C CA . ALA A 1 81 ? -11.169 0.053 7.492 1.00 94.88 81 ALA A CA 1
ATOM 560 C C . ALA A 1 81 ? -11.990 0.956 6.552 1.00 94.88 81 ALA A C 1
ATOM 562 O O . ALA A 1 81 ? -11.833 2.183 6.577 1.00 94.88 81 ALA A O 1
ATOM 563 N N . SER A 1 82 ? -12.810 0.347 5.694 1.00 86.12 82 SER A N 1
ATOM 564 C CA . SER A 1 82 ? -13.786 1.093 4.908 1.00 86.12 82 SER A CA 1
ATOM 565 C C . SER A 1 82 ? -15.040 1.254 5.751 1.00 86.12 82 SER A C 1
ATOM 567 O O . SER A 1 82 ? -15.614 0.256 6.177 1.00 86.12 82 SER A O 1
ATOM 569 N N . VAL A 1 83 ? -15.417 2.502 6.019 1.00 76.56 83 VAL A N 1
ATOM 570 C CA . VAL A 1 83 ? -16.729 2.836 6.589 1.00 76.56 83 VAL A CA 1
ATOM 571 C C . VAL A 1 83 ? -17.785 2.889 5.498 1.00 76.56 83 VAL A C 1
ATOM 573 O O . VAL A 1 83 ? -17.389 3.128 4.331 1.00 76.56 83 VAL A O 1
#

Secondary structure (DSSP, 8-state):
---EEE-TTS-EEESS-STT-EEE-TTSEEEEEEEESS-B-TT-S-EEE-TTT-EEEEEES-BBPPSS-B-TT-EEEEEEE--

Solvent-accessible surface area (backbone atoms only — not comparable to full-atom values): 4533 Å² total; per-residue (Å²): 122,53,66,63,45,71,45,99,83,71,45,79,40,51,75,90,50,61,74,61,44,73,48,75,48,97,84,53,27,37,29,35,30,28,29,29,68,35,70,29,62,48,54,37,56,28,23,23,64,43,91,87,76,24,40,26,41,67,48,92,38,64,24,24,40,45,88,54,68,41,44,60,72,40,35,33,59,32,36,27,83,54,129

Radius of gyration: 12.02 Å; Cα contacts (8 Å, |Δi|>4): 204; chains: 1; bounding box: 31×23×32 Å

Mean predicted aligned error: 3.21 Å